Protein AF-A0A941N6H2-F1 (afdb_monomer_lite)

Radius of gyration: 19.44 Å; chains: 1; bounding box: 59×30×53 Å

Foldseek 3Di:
DPPVVVVVVVVVLLVLLVLLVVLVVVLVVCVVVVPPPVSVVSVVVSLVSQLVSLCVLLVVLVVDPDDPQLSVLSCLQSVLSVLLVVLVVVLVVVLVVCCVPVNPCRDVVVDDRPVPSVCSNPPVSVVSNVSSSVSNVVVVVVPDPPPPD

pLDDT: mean 83.13, std 9.95, range [45.84, 91.88]

Sequence (149 aa):
MSTTREHRRNLALGGLVALVPTSFALVKGAQVLGIPGLPRVLTMASGLLVVVVGLTLVLLTLKSSGSKLEKAFLLLAGGSPAAMLICAILHNLVYALCQVWFGADFWPRHGTDEPFFLILAVIVCPILFVVGSIGSLVLWFRNRPLKTS

Secondary structure (DSSP, 8-state):
--HHHHHHHHHHHHHHHHHHHHHHHHHHHHHHTT-SSHHHHHHHHHHHHHHHHHHHHHHHHHH--S-HHHHHHHHHHHHHHHHHHHHHHHHHHHHHHHHHHH-TTHHHHH-SS-HHHHHIIIIIHHHHHHHHHHHHHHHHHHTS-----

Structure (mmCIF, N/CA/C/O backbone):
data_AF-A0A941N6H2-F1
#
_entry.id   AF-A0A941N6H2-F1
#
loop_
_atom_site.group_PDB
_atom_site.id
_atom_site.type_symbol
_atom_site.label_atom_id
_atom_site.label_alt_id
_atom_site.label_comp_id
_atom_site.label_asym_id
_atom_site.label_entity_id
_atom_site.label_seq_id
_atom_site.pdbx_PDB_ins_code
_atom_site.Cartn_x
_atom_site.Cartn_y
_atom_site.Cartn_z
_atom_site.occupancy
_atom_site.B_iso_or_equiv
_atom_site.auth_seq_id
_atom_site.auth_comp_id
_atom_site.auth_asym_id
_atom_site.auth_atom_id
_atom_site.pdbx_PDB_model_num
ATOM 1 N N . MET A 1 1 ? -12.507 11.524 30.372 1.00 45.84 1 MET A N 1
ATOM 2 C CA . MET A 1 1 ? -11.565 12.305 29.532 1.00 45.84 1 MET A CA 1
ATOM 3 C C . MET A 1 1 ? -10.879 11.474 28.425 1.00 45.84 1 MET A C 1
ATOM 5 O O . MET A 1 1 ? -10.253 12.065 27.556 1.00 45.84 1 MET A O 1
ATOM 9 N N . SER A 1 2 ? -11.012 10.133 28.387 1.00 58.38 2 SER A N 1
ATOM 10 C CA . SER A 1 2 ? -10.404 9.262 27.353 1.00 58.38 2 SER A CA 1
ATOM 11 C C . SER A 1 2 ? -11.194 9.164 26.034 1.00 58.38 2 SER A C 1
ATOM 13 O O . SER A 1 2 ? -10.595 9.045 24.966 1.00 58.38 2 SER A O 1
ATOM 15 N N . THR A 1 3 ? -12.523 9.286 26.077 1.00 63.22 3 THR A N 1
ATOM 16 C CA . THR A 1 3 ? -13.428 9.038 24.937 1.00 63.22 3 THR A CA 1
ATOM 17 C C . THR A 1 3 ? -13.280 10.040 23.787 1.00 63.22 3 THR A C 1
ATOM 19 O O . THR A 1 3 ? -13.344 9.664 22.618 1.00 63.22 3 THR A O 1
ATOM 22 N N . THR A 1 4 ? -13.011 11.314 24.080 1.00 72.50 4 THR A N 1
ATOM 23 C CA . THR A 1 4 ? -12.829 12.366 23.063 1.00 72.50 4 THR A CA 1
ATOM 24 C C . THR A 1 4 ? -11.528 12.213 22.270 1.00 72.50 4 THR A C 1
ATOM 26 O O . THR A 1 4 ? -11.490 12.546 21.084 1.00 72.50 4 THR A O 1
ATOM 29 N N . ARG A 1 5 ? -10.461 11.689 22.891 1.00 71.31 5 ARG A N 1
ATOM 30 C CA . ARG A 1 5 ? -9.155 11.484 22.241 1.00 71.31 5 ARG A CA 1
ATOM 31 C C . ARG A 1 5 ? -9.171 10.269 21.315 1.00 71.31 5 ARG A C 1
ATOM 33 O O . ARG A 1 5 ? -8.663 10.352 20.200 1.00 71.31 5 ARG A O 1
ATOM 40 N N . GLU A 1 6 ? -9.800 9.177 21.745 1.00 71.06 6 GLU A N 1
ATOM 41 C CA . GLU A 1 6 ? -10.004 7.996 20.898 1.00 71.06 6 GLU A CA 1
ATOM 42 C C . GLU A 1 6 ? -10.928 8.290 19.718 1.00 71.06 6 GLU A C 1
ATOM 44 O O . GLU A 1 6 ? -10.626 7.900 18.594 1.00 71.06 6 GLU A O 1
ATOM 49 N N . HIS A 1 7 ? -12.008 9.044 19.933 1.00 74.12 7 HIS A N 1
ATOM 50 C CA . HIS A 1 7 ? -12.907 9.418 18.845 1.00 74.12 7 HIS A CA 1
ATOM 51 C C . HIS A 1 7 ? -12.192 10.227 17.750 1.00 74.12 7 HIS A C 1
ATOM 53 O O . HIS A 1 7 ? -12.317 9.898 16.571 1.00 74.12 7 HIS A O 1
ATOM 59 N N . ARG A 1 8 ? -11.376 11.225 18.126 1.00 79.25 8 ARG A N 1
ATOM 60 C CA . ARG A 1 8 ? -10.568 12.004 17.168 1.00 79.25 8 ARG A CA 1
ATOM 61 C C . ARG A 1 8 ? -9.529 11.148 16.445 1.00 79.25 8 ARG A C 1
ATOM 63 O O . ARG A 1 8 ? -9.367 11.300 15.239 1.00 79.25 8 ARG A O 1
ATOM 70 N N . ARG A 1 9 ? -8.855 10.236 17.156 1.00 77.81 9 ARG A N 1
ATOM 71 C CA . ARG A 1 9 ? -7.903 9.286 16.554 1.00 77.81 9 ARG A CA 1
ATOM 72 C C . ARG A 1 9 ? -8.583 8.427 15.492 1.00 77.81 9 ARG A C 1
ATOM 74 O O . ARG A 1 9 ? -8.054 8.273 14.399 1.00 77.81 9 ARG A O 1
ATOM 81 N N . ASN A 1 10 ? -9.757 7.895 15.804 1.00 76.00 10 ASN A N 1
ATOM 82 C CA . ASN A 1 10 ? -10.455 6.970 14.919 1.00 76.00 10 ASN A CA 1
ATOM 83 C C . ASN A 1 10 ? -11.084 7.694 13.718 1.00 76.00 10 ASN A C 1
ATOM 85 O O . ASN A 1 10 ? -11.085 7.160 12.614 1.00 76.00 10 ASN A O 1
ATOM 89 N N . LEU A 1 11 ? -11.533 8.940 13.902 1.00 81.94 11 LEU A N 1
ATOM 90 C CA . LEU A 1 11 ? -11.946 9.803 12.795 1.00 81.94 11 LEU A CA 1
ATOM 91 C C . LEU A 1 1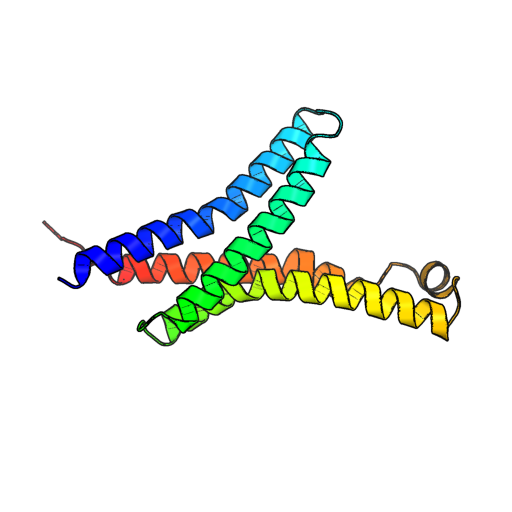1 ? -10.768 10.116 11.856 1.00 81.94 11 LEU A C 1
ATOM 93 O O . LEU A 1 11 ? -10.913 10.023 10.640 1.00 81.94 11 LEU A O 1
ATOM 97 N N . ALA A 1 12 ? -9.590 10.420 12.412 1.00 83.19 12 ALA A N 1
ATOM 98 C CA . ALA A 1 12 ? -8.374 10.631 11.628 1.00 83.19 12 ALA A CA 1
ATOM 99 C C . ALA A 1 12 ? -7.942 9.360 10.876 1.00 83.19 12 ALA A C 1
ATOM 101 O O . ALA A 1 12 ? -7.555 9.444 9.715 1.00 83.19 12 ALA A O 1
ATOM 102 N N . LEU A 1 13 ? -8.062 8.184 11.502 1.00 82.00 13 LEU A N 1
ATOM 103 C CA . LEU A 1 13 ? -7.811 6.886 10.868 1.00 82.00 13 LEU A CA 1
ATOM 104 C C . LEU A 1 13 ? -8.740 6.628 9.681 1.00 82.00 13 LEU A C 1
ATOM 106 O O . LEU A 1 13 ? -8.262 6.278 8.605 1.00 82.00 13 LEU A O 1
ATOM 110 N N . GLY A 1 14 ? -10.047 6.842 9.859 1.00 83.12 14 GLY A N 1
ATOM 111 C CA . GLY A 1 14 ? -11.019 6.712 8.773 1.00 83.12 14 GLY A CA 1
ATOM 112 C C . GLY A 1 14 ? -10.703 7.649 7.606 1.00 83.12 14 GLY A C 1
ATOM 113 O O . GLY A 1 14 ? -10.720 7.220 6.454 1.00 83.12 14 GLY A O 1
ATOM 114 N N . GLY A 1 15 ? -10.329 8.898 7.907 1.00 85.69 15 GLY A N 1
ATOM 115 C CA . GLY A 1 15 ? -9.882 9.866 6.904 1.00 85.69 15 GLY A CA 1
ATOM 116 C C . GLY A 1 15 ? -8.627 9.412 6.154 1.00 85.69 15 GLY A C 1
ATOM 117 O O . GLY A 1 15 ? -8.635 9.374 4.928 1.00 85.69 15 GLY A O 1
ATOM 118 N N . LEU A 1 16 ? -7.574 9.006 6.873 1.00 87.38 16 LEU A N 1
ATOM 119 C CA . LEU A 1 16 ? -6.315 8.530 6.283 1.00 87.38 16 LEU A CA 1
ATOM 120 C C . LEU A 1 16 ? -6.524 7.326 5.360 1.00 87.38 16 LEU A C 1
ATOM 122 O O . LEU A 1 16 ? -5.984 7.290 4.258 1.00 87.38 16 LEU A O 1
ATOM 126 N N . VAL A 1 17 ? -7.338 6.363 5.789 1.00 86.00 17 VAL A N 1
ATOM 127 C CA . VAL A 1 17 ? -7.664 5.174 4.995 1.00 86.00 17 VAL A CA 1
ATOM 128 C C . VAL A 1 17 ? -8.442 5.542 3.729 1.00 86.00 17 VAL A C 1
ATOM 130 O O . VAL A 1 17 ? -8.176 4.973 2.674 1.00 86.00 17 VAL A O 1
ATOM 133 N N . ALA A 1 18 ? -9.358 6.512 3.797 1.00 88.19 18 ALA A N 1
ATOM 134 C CA . ALA A 1 18 ? -10.162 6.942 2.652 1.00 88.19 18 ALA A CA 1
ATOM 135 C C . ALA A 1 18 ? -9.363 7.728 1.593 1.00 88.19 18 ALA A C 1
ATOM 137 O O . ALA A 1 18 ? -9.754 7.750 0.423 1.00 88.19 18 ALA A O 1
ATOM 138 N N . LEU A 1 19 ? -8.226 8.333 1.960 1.00 88.88 19 LEU A N 1
ATOM 139 C CA . LEU A 1 19 ? -7.370 9.068 1.018 1.00 88.88 19 LEU A CA 1
ATOM 140 C C . LEU A 1 19 ? -6.793 8.170 -0.085 1.00 88.88 19 LEU A C 1
ATOM 142 O O . LEU A 1 19 ? -6.627 8.605 -1.222 1.00 88.88 19 LEU A O 1
ATOM 146 N N . VAL A 1 20 ? -6.522 6.902 0.224 1.00 87.38 20 VAL A N 1
ATOM 147 C CA . VAL A 1 20 ? -5.953 5.962 -0.748 1.00 87.38 20 VAL A CA 1
ATOM 148 C C . VAL A 1 20 ? -6.935 5.663 -1.892 1.00 87.38 20 VAL A C 1
ATOM 150 O O . VAL A 1 20 ? -6.622 6.028 -3.026 1.00 87.38 20 VAL A O 1
ATOM 153 N N . PRO A 1 21 ? -8.136 5.094 -1.667 1.00 87.38 21 PRO A N 1
ATOM 154 C CA . PRO A 1 21 ? -9.075 4.806 -2.753 1.00 87.38 21 PRO A CA 1
ATOM 155 C C . PRO A 1 21 ? -9.556 6.067 -3.483 1.00 87.38 21 PRO A C 1
ATOM 157 O O . PRO A 1 21 ? -9.765 6.022 -4.695 1.00 87.38 21 PRO A O 1
ATOM 160 N N . THR A 1 22 ? -9.677 7.207 -2.792 1.00 87.88 22 THR A N 1
ATOM 161 C CA . THR A 1 22 ? -10.026 8.480 -3.447 1.00 87.88 22 THR A CA 1
ATOM 162 C C . THR A 1 22 ? -8.926 8.951 -4.401 1.00 87.88 22 THR A C 1
ATOM 164 O O . THR A 1 22 ? -9.236 9.357 -5.520 1.00 87.88 22 THR A O 1
ATOM 167 N N . SER A 1 23 ? -7.646 8.818 -4.036 1.00 88.69 23 SER A N 1
ATOM 168 C CA . SER A 1 23 ? -6.537 9.131 -4.949 1.00 88.69 23 SER A CA 1
ATOM 169 C C . SER A 1 23 ? -6.531 8.242 -6.204 1.00 88.69 23 SER A C 1
ATOM 171 O O . SER A 1 23 ? -6.357 8.751 -7.311 1.00 88.69 23 SER A O 1
ATOM 173 N N . PHE A 1 24 ? -6.821 6.940 -6.070 1.00 87.00 24 PHE A N 1
ATOM 174 C CA . PHE A 1 24 ? -6.953 6.031 -7.217 1.00 87.00 24 PHE A CA 1
ATOM 175 C C . PHE A 1 24 ? -8.128 6.410 -8.125 1.00 87.00 24 PHE A C 1
ATOM 177 O O . PHE A 1 24 ? -7.985 6.399 -9.350 1.00 87.00 24 PHE A O 1
ATOM 184 N N . ALA A 1 25 ? -9.271 6.787 -7.545 1.00 89.75 25 ALA A N 1
ATOM 185 C CA . ALA A 1 25 ? -10.427 7.255 -8.304 1.00 89.75 25 ALA A CA 1
ATOM 186 C C . ALA A 1 25 ? -10.102 8.522 -9.114 1.00 89.75 25 ALA A C 1
ATOM 188 O O . ALA A 1 25 ? -10.488 8.614 -10.277 1.00 89.75 25 ALA A O 1
ATOM 189 N N . LEU A 1 26 ? -9.331 9.458 -8.547 1.00 89.56 26 LEU A N 1
ATOM 190 C CA . LEU A 1 26 ? -8.877 10.664 -9.251 1.00 89.56 26 LEU A CA 1
ATOM 191 C C . LEU A 1 26 ? -7.955 10.338 -10.432 1.00 89.56 26 LEU A C 1
ATOM 193 O O . LEU A 1 26 ? -8.144 10.881 -11.521 1.00 89.56 26 LEU A O 1
ATOM 197 N N . VAL A 1 27 ? -6.994 9.425 -10.250 1.00 89.94 27 VAL A N 1
ATOM 198 C CA . VAL A 1 27 ? -6.114 8.967 -11.340 1.00 89.94 27 VAL A CA 1
ATOM 199 C C . VAL A 1 27 ? -6.942 8.359 -12.471 1.00 89.94 27 VAL A C 1
ATOM 201 O O . VAL A 1 27 ? -6.769 8.736 -13.631 1.00 89.94 27 VAL A O 1
ATOM 204 N N . LYS A 1 28 ? -7.869 7.449 -12.146 1.00 88.69 28 LYS A N 1
ATOM 205 C CA . LYS A 1 28 ? -8.744 6.814 -13.141 1.00 88.69 28 LYS A CA 1
ATOM 206 C C . LYS A 1 28 ? -9.663 7.818 -13.830 1.00 88.69 28 LYS A C 1
ATOM 208 O O . LYS A 1 28 ? -9.782 7.764 -15.050 1.00 88.69 28 LYS A O 1
ATOM 213 N N . GLY A 1 29 ? -10.233 8.770 -13.095 1.00 88.44 29 GLY A N 1
ATOM 214 C CA . GLY A 1 29 ? -11.035 9.853 -13.666 1.00 88.44 29 GLY A CA 1
ATOM 215 C C . GLY A 1 29 ? -10.251 10.683 -14.683 1.00 88.44 29 GLY A C 1
ATOM 216 O O . GLY A 1 29 ? -10.723 10.896 -15.796 1.00 88.44 29 GLY A O 1
ATOM 217 N N . ALA A 1 30 ? -9.014 11.071 -14.359 1.00 88.38 30 ALA A N 1
ATOM 218 C CA . ALA A 1 30 ? -8.155 11.807 -15.286 1.00 88.38 30 ALA A CA 1
ATOM 219 C C . ALA A 1 30 ? -7.785 10.995 -16.541 1.00 88.38 30 ALA A C 1
ATOM 221 O O . ALA A 1 30 ? -7.691 11.568 -17.626 1.00 88.38 30 ALA A O 1
ATOM 222 N N . GLN A 1 31 ? -7.589 9.674 -16.408 1.00 88.56 31 GLN A N 1
ATOM 223 C CA . GLN A 1 31 ? -7.351 8.776 -17.547 1.00 88.56 31 GLN A CA 1
ATOM 224 C C . GLN A 1 31 ? -8.570 8.707 -18.473 1.00 88.56 31 GLN A C 1
ATOM 226 O O . GLN A 1 31 ? -8.417 8.826 -19.685 1.00 88.56 31 GLN A O 1
ATOM 231 N N . VAL A 1 32 ? -9.769 8.552 -17.905 1.00 91.88 32 VAL A N 1
ATOM 232 C CA . VAL A 1 32 ? -11.031 8.470 -18.662 1.00 91.88 32 VAL A CA 1
ATOM 233 C C . VAL A 1 32 ? -11.330 9.774 -19.401 1.00 91.88 32 VAL A C 1
ATOM 235 O O . VAL A 1 32 ? -11.800 9.741 -20.532 1.00 91.88 32 VAL A O 1
ATOM 238 N N . LEU A 1 33 ? -11.013 10.920 -18.795 1.00 91.69 33 LEU A N 1
ATOM 239 C CA . LEU A 1 33 ? -11.197 12.237 -19.409 1.00 91.69 33 LEU A CA 1
ATOM 240 C C . LEU A 1 33 ? -10.147 12.573 -20.484 1.00 91.69 33 LEU A C 1
ATOM 242 O O . LEU A 1 33 ? -10.242 13.625 -21.110 1.00 91.69 33 LEU A O 1
ATOM 246 N N . GLY A 1 34 ? -9.139 11.719 -20.696 1.00 90.19 34 GLY A N 1
ATOM 247 C CA . GLY A 1 34 ? -8.139 11.903 -21.751 1.00 90.19 34 GLY A CA 1
ATOM 248 C C . GLY A 1 34 ? -7.240 13.129 -21.568 1.00 90.19 34 GLY A C 1
ATOM 249 O O . GLY A 1 34 ? -6.680 13.625 -22.542 1.00 90.19 34 GLY A O 1
ATOM 250 N N . ILE A 1 35 ? -7.092 13.638 -20.339 1.00 87.62 35 ILE A N 1
ATOM 251 C CA . ILE A 1 35 ? -6.308 14.852 -20.078 1.00 87.62 35 ILE A CA 1
ATOM 252 C C . ILE A 1 35 ? -4.813 14.517 -20.238 1.00 87.62 35 ILE A C 1
ATOM 254 O O . ILE A 1 35 ? -4.292 13.692 -19.481 1.00 87.62 35 ILE A O 1
ATOM 258 N N . PRO A 1 36 ? -4.082 15.131 -21.184 1.00 89.88 36 PRO A N 1
ATOM 259 C CA . PRO A 1 36 ? -2.682 14.795 -21.420 1.00 89.88 36 PRO A CA 1
ATOM 260 C C . PRO A 1 36 ? -1.811 15.183 -20.217 1.00 89.88 36 PRO A C 1
ATOM 262 O O . PRO A 1 36 ? -1.957 16.253 -19.631 1.00 89.88 36 PRO A O 1
ATOM 265 N N . GLY A 1 37 ? -0.896 14.296 -19.820 1.00 86.06 37 GLY A N 1
ATOM 266 C CA . GLY A 1 37 ? 0.079 14.535 -18.744 1.00 86.06 37 GLY A CA 1
ATOM 267 C C . GLY A 1 37 ? -0.471 14.464 -17.310 1.00 86.06 37 GLY A C 1
ATOM 268 O O . GLY A 1 37 ? 0.236 13.980 -16.425 1.00 86.06 37 GLY A O 1
ATOM 269 N N . LEU A 1 38 ? -1.730 14.845 -17.072 1.00 87.25 38 LEU A N 1
ATOM 270 C CA . LEU A 1 38 ? -2.344 14.848 -15.738 1.00 87.25 38 LEU A CA 1
ATOM 271 C C . LEU A 1 38 ? -2.364 13.458 -15.061 1.00 87.25 38 LEU A C 1
ATOM 273 O O . LEU A 1 38 ? -1.949 13.374 -13.903 1.00 87.25 38 LEU A O 1
ATOM 277 N N . PRO A 1 39 ? -2.732 12.347 -15.737 1.00 88.81 39 PRO A N 1
ATOM 278 C CA . PRO A 1 39 ? -2.713 11.017 -15.131 1.00 88.81 39 PRO A CA 1
ATOM 279 C C . PRO A 1 39 ? -1.346 10.610 -14.588 1.00 88.81 39 PRO A C 1
ATOM 281 O O . PRO A 1 39 ? -1.267 9.969 -13.543 1.00 88.81 39 PRO A O 1
ATOM 284 N N . ARG A 1 40 ? -0.260 10.992 -15.272 1.00 85.00 40 ARG A N 1
ATOM 285 C CA . ARG A 1 40 ? 1.107 10.677 -14.836 1.00 85.00 40 ARG A CA 1
ATOM 286 C C . ARG A 1 40 ? 1.449 11.396 -13.538 1.00 85.00 40 ARG A C 1
ATOM 288 O O . ARG A 1 40 ? 1.928 10.761 -12.603 1.00 85.00 40 ARG A O 1
ATOM 295 N N . VAL A 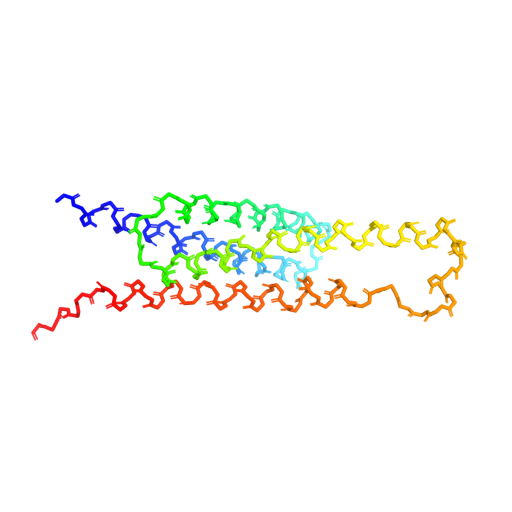1 41 ? 1.166 12.697 -13.474 1.00 89.12 41 VAL A N 1
ATOM 296 C CA . VAL A 1 41 ? 1.411 13.512 -12.276 1.00 89.12 41 VAL A CA 1
ATOM 297 C C . VAL A 1 41 ? 0.578 12.998 -11.103 1.00 89.12 41 VAL A C 1
ATOM 299 O O . VAL A 1 41 ? 1.114 12.792 -10.017 1.00 89.12 41 VAL A O 1
ATOM 302 N N . LEU A 1 42 ? -0.708 12.707 -11.330 1.00 88.81 42 LEU A N 1
ATOM 303 C CA . LEU A 1 42 ? -1.586 12.149 -10.301 1.00 88.81 42 LEU A CA 1
ATOM 304 C C . LEU A 1 42 ? -1.126 10.765 -9.834 1.00 88.81 42 LEU A C 1
ATOM 306 O O . LEU A 1 42 ? -1.187 10.484 -8.642 1.00 88.81 42 LEU A O 1
ATOM 310 N N . THR A 1 43 ? -0.616 9.922 -10.735 1.00 86.38 43 THR A N 1
ATOM 311 C CA . THR A 1 43 ? -0.074 8.605 -10.367 1.00 86.38 43 THR A CA 1
ATOM 312 C C . THR A 1 43 ? 1.137 8.760 -9.445 1.00 86.38 43 THR A C 1
ATOM 314 O O . THR A 1 43 ? 1.173 8.148 -8.380 1.00 86.38 43 THR A O 1
ATOM 317 N N . MET A 1 44 ? 2.090 9.635 -9.784 1.00 86.31 44 MET A N 1
ATOM 318 C CA . MET A 1 44 ? 3.255 9.908 -8.931 1.00 86.31 44 MET A CA 1
ATOM 319 C C . MET A 1 44 ? 2.849 10.480 -7.566 1.00 86.31 44 MET A C 1
ATOM 321 O O . MET A 1 44 ? 3.316 10.005 -6.530 1.00 86.31 44 MET A O 1
ATOM 325 N N . ALA A 1 45 ? 1.931 11.450 -7.556 1.00 89.12 45 ALA A N 1
ATOM 326 C CA . ALA A 1 45 ? 1.411 12.040 -6.327 1.00 89.12 45 ALA A CA 1
ATOM 327 C C . ALA A 1 45 ? 0.676 11.007 -5.455 1.00 89.12 45 ALA A C 1
ATOM 329 O O . ALA A 1 45 ? 0.875 10.973 -4.241 1.00 89.12 45 ALA A O 1
ATOM 330 N N . SER A 1 46 ? -0.126 10.127 -6.065 1.00 87.19 46 SER A N 1
ATOM 331 C CA . SER A 1 46 ? -0.827 9.050 -5.358 1.00 87.19 46 SER A CA 1
ATOM 332 C C . SER A 1 46 ? 0.142 8.037 -4.747 1.00 87.19 46 SER A C 1
ATOM 334 O O . SER A 1 46 ? -0.049 7.632 -3.604 1.00 87.19 46 SER A O 1
ATOM 336 N N . GLY A 1 47 ? 1.233 7.696 -5.445 1.00 86.00 47 GLY A N 1
ATOM 337 C CA . GLY A 1 47 ? 2.276 6.820 -4.913 1.00 86.00 47 GLY A CA 1
ATOM 338 C C . GLY A 1 47 ? 2.933 7.406 -3.663 1.00 86.00 47 GLY A C 1
ATOM 339 O O . GLY A 1 47 ? 3.040 6.726 -2.643 1.00 86.00 47 GLY A O 1
ATOM 340 N N . LEU A 1 48 ? 3.291 8.693 -3.702 1.00 88.88 48 LEU A N 1
ATOM 341 C CA . LEU A 1 48 ? 3.841 9.388 -2.537 1.00 88.88 48 LEU A CA 1
ATOM 342 C C . LEU A 1 48 ? 2.840 9.431 -1.374 1.00 88.88 48 LEU A C 1
ATOM 344 O O . LEU A 1 48 ? 3.205 9.145 -0.233 1.00 88.88 48 LEU A O 1
ATOM 348 N N . LEU A 1 49 ? 1.572 9.739 -1.658 1.00 91.44 49 LEU A N 1
ATOM 349 C CA . LEU A 1 49 ? 0.504 9.749 -0.658 1.00 91.44 49 LEU A CA 1
ATOM 350 C C . LEU A 1 49 ? 0.352 8.381 0.017 1.00 91.44 49 LEU A C 1
ATOM 352 O O . LEU A 1 49 ? 0.265 8.319 1.240 1.00 91.44 49 LEU A O 1
ATOM 356 N N . VAL A 1 50 ? 0.361 7.291 -0.752 1.00 88.62 50 VAL A N 1
ATOM 357 C CA . VAL A 1 50 ? 0.240 5.920 -0.232 1.00 88.62 50 VAL A CA 1
ATOM 358 C C . VAL A 1 50 ? 1.392 5.581 0.717 1.00 88.62 50 VAL A C 1
ATOM 360 O O . VAL A 1 50 ? 1.152 5.028 1.790 1.00 88.62 50 VAL A O 1
ATOM 363 N N . VAL A 1 51 ? 2.625 5.978 0.387 1.00 88.12 51 VAL A N 1
ATOM 364 C CA . VAL A 1 51 ? 3.791 5.793 1.269 1.00 88.12 51 VAL A CA 1
ATOM 365 C C . VAL A 1 51 ? 3.642 6.596 2.564 1.00 88.12 51 VAL A C 1
ATOM 367 O O . VAL A 1 51 ? 3.846 6.054 3.651 1.00 88.12 51 VAL A O 1
ATOM 370 N N . VAL A 1 52 ? 3.241 7.868 2.472 1.00 91.19 52 VAL A N 1
ATOM 371 C CA . VAL A 1 52 ? 3.052 8.741 3.644 1.00 91.19 52 VAL A CA 1
ATOM 372 C C . VAL A 1 52 ? 1.940 8.218 4.555 1.00 91.19 52 VAL A C 1
ATOM 374 O O . VAL A 1 52 ? 2.117 8.153 5.775 1.00 91.19 52 VAL A O 1
ATOM 377 N N . VAL A 1 53 ? 0.805 7.807 3.984 1.00 90.88 53 VAL A N 1
ATOM 378 C CA . VAL A 1 53 ? -0.314 7.211 4.727 1.00 90.88 53 VAL A CA 1
ATOM 379 C C . VAL A 1 53 ? 0.120 5.901 5.382 1.00 90.88 53 VAL A C 1
ATOM 381 O O . VAL A 1 53 ? -0.125 5.714 6.574 1.00 90.88 53 VAL A O 1
ATOM 384 N N . GLY A 1 54 ? 0.817 5.028 4.649 1.00 89.06 54 GLY A N 1
ATOM 385 C CA . GLY A 1 54 ? 1.334 3.767 5.176 1.00 89.06 54 GLY A CA 1
ATOM 386 C C . GLY A 1 54 ? 2.256 3.968 6.376 1.00 89.06 54 GLY A C 1
ATOM 387 O O . GLY A 1 54 ? 2.018 3.409 7.448 1.00 89.06 54 GLY A O 1
ATOM 388 N N . LEU A 1 55 ? 3.247 4.854 6.245 1.00 90.12 55 LEU A N 1
ATOM 389 C CA . LEU A 1 55 ? 4.162 5.187 7.335 1.00 90.12 55 LEU A CA 1
ATOM 390 C C . LEU A 1 55 ? 3.419 5.773 8.543 1.00 90.12 55 LEU A C 1
ATOM 392 O O . LEU A 1 55 ? 3.673 5.383 9.683 1.00 90.12 55 LEU A O 1
ATOM 396 N N . THR A 1 56 ? 2.458 6.665 8.301 1.00 90.19 56 THR A N 1
ATOM 397 C CA . THR A 1 56 ? 1.628 7.257 9.358 1.00 90.19 56 THR A CA 1
ATOM 398 C C . THR A 1 56 ? 0.851 6.184 10.124 1.00 90.19 56 THR A C 1
ATOM 400 O O . THR A 1 56 ? 0.804 6.227 11.355 1.00 90.19 56 THR A O 1
ATOM 403 N N . LEU A 1 57 ? 0.286 5.191 9.431 1.00 89.06 57 LEU A N 1
ATOM 404 C CA . LEU A 1 57 ? -0.428 4.070 10.050 1.00 89.06 57 LEU A CA 1
ATOM 405 C C . LEU A 1 57 ? 0.506 3.188 10.891 1.00 89.06 57 LEU A C 1
ATOM 407 O O . LEU A 1 57 ? 0.151 2.826 12.016 1.00 89.06 57 LEU A O 1
ATOM 411 N N . VAL A 1 58 ? 1.722 2.902 10.413 1.00 89.94 58 VAL A N 1
ATOM 412 C CA . VAL A 1 58 ? 2.732 2.161 11.193 1.00 89.94 58 VAL A CA 1
ATOM 413 C C . VAL A 1 58 ? 3.103 2.926 12.464 1.00 89.94 58 VAL A C 1
ATOM 415 O O . VAL A 1 58 ? 3.022 2.373 13.562 1.00 89.94 58 VAL A O 1
ATOM 418 N N . LEU A 1 59 ? 3.431 4.216 12.351 1.00 89.56 59 LEU A N 1
ATOM 419 C CA . LEU A 1 59 ? 3.782 5.057 13.501 1.00 89.56 59 LEU A CA 1
ATOM 420 C C . LEU A 1 59 ? 2.630 5.164 14.507 1.00 89.56 59 LEU A C 1
ATOM 422 O O . LEU A 1 59 ? 2.845 5.093 15.721 1.00 89.56 59 LEU A O 1
ATOM 426 N N . LEU A 1 60 ? 1.393 5.287 14.019 1.00 86.25 60 LEU A N 1
ATOM 427 C CA . LEU A 1 60 ? 0.220 5.298 14.883 1.00 86.25 60 LEU A CA 1
ATOM 428 C C . LEU A 1 60 ? 0.036 3.957 15.597 1.00 86.25 60 LEU A C 1
ATOM 430 O O . LEU A 1 60 ? -0.356 3.942 16.763 1.00 86.25 60 LEU A O 1
ATOM 434 N N . THR A 1 61 ? 0.360 2.844 14.940 1.00 87.69 61 THR A N 1
ATOM 435 C CA . THR A 1 61 ? 0.296 1.515 15.553 1.00 87.69 61 THR A CA 1
ATOM 436 C C . THR A 1 61 ? 1.278 1.374 16.707 1.00 87.69 61 THR A C 1
ATOM 438 O O . THR A 1 61 ? 0.898 0.897 17.778 1.00 87.69 61 THR A O 1
ATOM 441 N N . LEU A 1 62 ? 2.516 1.843 16.519 1.00 86.75 62 LEU A N 1
ATOM 442 C CA . LEU A 1 62 ? 3.546 1.845 17.561 1.00 86.75 62 LEU A CA 1
ATOM 443 C C . LEU A 1 62 ? 3.125 2.689 18.770 1.00 86.75 62 LEU A C 1
ATOM 445 O O . LEU A 1 62 ? 3.395 2.324 19.912 1.00 86.75 62 LEU A O 1
ATOM 449 N N . LYS A 1 63 ? 2.409 3.790 18.523 1.00 85.12 63 LYS A N 1
ATOM 450 C CA . LYS A 1 63 ? 1.894 4.687 19.565 1.00 85.12 63 LYS A CA 1
ATOM 451 C C . LYS A 1 63 ? 0.553 4.242 20.163 1.00 85.12 63 LYS A C 1
ATOM 453 O O . LYS A 1 63 ? 0.130 4.784 21.184 1.00 85.12 63 LYS A O 1
ATOM 458 N N . SER A 1 64 ? -0.146 3.294 19.541 1.00 77.75 64 SER A N 1
ATOM 459 C CA . SER A 1 64 ? -1.454 2.836 20.006 1.00 77.75 64 SER A CA 1
ATOM 460 C C . SER A 1 64 ? -1.311 1.948 21.246 1.00 77.75 64 SER A C 1
ATOM 462 O O . SER A 1 64 ? -0.497 1.026 21.287 1.00 77.75 64 SER A O 1
ATOM 464 N N . SER A 1 65 ? -2.144 2.184 22.260 1.00 72.88 65 SER A N 1
ATOM 465 C CA . SER A 1 65 ? -2.329 1.297 23.419 1.00 72.88 65 SER A CA 1
ATOM 466 C C . SER A 1 65 ? -3.471 0.290 23.213 1.00 72.88 65 SER A C 1
ATOM 468 O O . SER A 1 65 ? -3.920 -0.328 24.174 1.00 72.88 65 SER A O 1
ATOM 470 N N . GLY A 1 66 ? -3.974 0.163 21.979 1.00 74.56 66 GLY A N 1
ATOM 471 C CA . GLY A 1 66 ? -5.087 -0.717 21.630 1.00 74.56 66 GLY A CA 1
ATOM 472 C C . GLY A 1 66 ? -4.767 -2.209 21.748 1.00 74.56 66 GLY A C 1
ATOM 473 O O . GLY A 1 66 ? -3.640 -2.621 22.042 1.00 74.56 66 GLY A O 1
ATOM 474 N N . SER A 1 67 ? -5.785 -3.030 21.489 1.00 83.50 67 SER A N 1
ATOM 475 C CA . SER A 1 67 ? -5.672 -4.493 21.539 1.00 83.50 67 SER A CA 1
ATOM 476 C C . SER A 1 67 ? -4.636 -5.029 20.539 1.00 83.50 67 SER A C 1
ATOM 478 O O . SER A 1 67 ? -4.375 -4.411 19.505 1.00 83.50 67 SER A O 1
ATOM 480 N N . LYS A 1 68 ? -4.074 -6.221 20.801 1.00 86.94 68 LYS A N 1
ATOM 481 C CA . LYS A 1 68 ? -3.134 -6.888 19.872 1.00 86.94 68 LYS A CA 1
ATOM 482 C C . LYS A 1 68 ? -3.700 -6.996 18.448 1.00 86.94 68 LYS A C 1
ATOM 484 O O . LYS A 1 68 ? -2.966 -6.849 17.480 1.00 86.94 68 LYS A O 1
ATOM 489 N N . LEU A 1 69 ? -5.009 -7.209 18.341 1.00 86.94 69 LEU A N 1
ATOM 490 C CA . LEU A 1 69 ? -5.718 -7.417 17.084 1.00 86.94 69 LEU A CA 1
ATOM 491 C C . LEU A 1 69 ? -5.940 -6.090 16.321 1.00 86.94 69 LEU A C 1
ATOM 493 O O . LEU A 1 69 ? -5.741 -6.042 15.112 1.00 86.94 69 LEU A O 1
ATOM 497 N N . GLU A 1 70 ? -6.224 -4.984 17.021 1.00 84.12 70 GLU A N 1
ATOM 498 C CA . GLU A 1 70 ? -6.253 -3.634 16.423 1.00 84.12 70 GLU A CA 1
ATOM 499 C C . GLU A 1 70 ? -4.880 -3.242 15.860 1.00 84.12 70 GLU A C 1
ATOM 501 O O . GLU A 1 70 ? -4.781 -2.749 14.737 1.00 84.12 70 GLU A O 1
ATOM 506 N N . LYS A 1 71 ? -3.807 -3.528 16.610 1.00 87.56 71 LYS A N 1
ATOM 507 C CA . LYS A 1 71 ? -2.433 -3.300 16.147 1.00 87.56 71 LYS A CA 1
ATOM 508 C C . LYS A 1 71 ? -2.092 -4.149 14.926 1.00 87.56 71 LYS A C 1
ATOM 510 O O . LYS A 1 71 ? -1.461 -3.642 14.009 1.00 87.56 71 LYS A O 1
ATOM 515 N N . ALA A 1 72 ? -2.524 -5.408 14.888 1.00 88.62 72 ALA A N 1
ATOM 516 C CA . ALA A 1 72 ? -2.285 -6.277 13.740 1.00 88.62 72 ALA A CA 1
ATOM 517 C C . ALA A 1 72 ? -2.908 -5.705 12.458 1.00 88.62 72 ALA A C 1
ATOM 519 O O . ALA A 1 72 ? -2.223 -5.620 11.446 1.00 88.62 72 ALA A O 1
ATOM 520 N N . PHE A 1 73 ? -4.160 -5.238 12.503 1.00 90.06 73 PHE A N 1
ATOM 521 C CA . PHE A 1 73 ? -4.806 -4.645 11.328 1.00 90.06 73 PHE A CA 1
ATOM 522 C C . PHE A 1 73 ? -4.199 -3.308 10.905 1.00 90.06 73 PHE A C 1
ATOM 524 O O . PHE A 1 73 ? -4.043 -3.070 9.709 1.00 90.06 73 PHE A O 1
ATOM 531 N N . LEU A 1 74 ? -3.817 -2.453 11.858 1.00 87.75 74 LEU A N 1
ATOM 532 C CA . LEU A 1 74 ? -3.138 -1.197 11.536 1.00 87.75 74 LEU A CA 1
ATOM 533 C C . LEU A 1 74 ? -1.733 -1.432 10.959 1.00 87.75 74 LEU A C 1
ATOM 535 O O . LEU A 1 74 ? -1.340 -0.732 10.027 1.00 87.75 74 LEU A O 1
ATOM 539 N N . LEU A 1 75 ? -1.006 -2.447 11.442 1.00 91.56 75 LEU A N 1
ATOM 540 C CA . LEU A 1 75 ? 0.255 -2.891 10.840 1.00 91.56 75 LEU A CA 1
ATOM 541 C C . LEU A 1 75 ? 0.044 -3.512 9.464 1.00 91.56 75 LEU A C 1
ATOM 543 O O . LEU A 1 75 ? 0.868 -3.292 8.589 1.00 91.56 75 LEU A O 1
ATOM 547 N N . LEU A 1 76 ? -1.043 -4.252 9.245 1.00 91.31 76 LEU A N 1
ATOM 548 C CA . LEU A 1 76 ? -1.360 -4.807 7.929 1.00 91.31 76 LEU A CA 1
ATOM 549 C C . LEU A 1 76 ? -1.648 -3.680 6.922 1.00 91.31 76 LEU A C 1
ATOM 551 O O . LEU A 1 76 ? -1.093 -3.672 5.827 1.00 91.31 76 LEU A O 1
ATOM 555 N N . ALA A 1 77 ? -2.450 -2.692 7.332 1.00 91.12 77 ALA A N 1
ATOM 556 C CA . ALA A 1 77 ? -2.801 -1.528 6.521 1.00 91.12 77 ALA A CA 1
ATOM 557 C C . ALA A 1 77 ? -1.605 -0.595 6.273 1.00 91.12 77 ALA A C 1
ATOM 559 O O . ALA A 1 77 ? -1.445 -0.070 5.180 1.00 91.12 77 ALA A O 1
ATOM 560 N N . GLY A 1 78 ? -0.761 -0.361 7.281 1.00 88.69 78 GLY A N 1
ATOM 561 C CA . GLY A 1 78 ? 0.414 0.505 7.157 1.00 88.69 78 GLY A CA 1
ATOM 562 C C . GLY A 1 78 ? 1.639 -0.185 6.553 1.00 88.69 78 GLY A C 1
ATOM 563 O O . GLY A 1 78 ? 2.465 0.455 5.905 1.00 88.69 78 GLY A O 1
ATOM 564 N N . GLY A 1 79 ? 1.755 -1.496 6.750 1.00 89.44 79 GLY A N 1
ATOM 565 C CA . GLY A 1 79 ? 2.861 -2.318 6.276 1.00 89.44 79 GLY A CA 1
ATOM 566 C C . GLY A 1 79 ? 2.739 -2.694 4.807 1.00 89.44 79 GLY A C 1
ATOM 567 O O . GLY A 1 79 ? 3.764 -2.847 4.149 1.00 89.44 79 GLY A O 1
ATOM 568 N N . SER A 1 80 ? 1.528 -2.788 4.249 1.00 91.69 80 SER A N 1
ATOM 569 C CA . SER A 1 80 ? 1.385 -3.129 2.832 1.00 91.69 80 SER A CA 1
ATOM 570 C C . SER A 1 80 ? 1.904 -2.044 1.869 1.00 91.69 80 SER A C 1
ATOM 572 O O . SER A 1 80 ? 2.614 -2.415 0.936 1.00 91.69 80 SER A O 1
ATOM 574 N N . PRO A 1 81 ? 1.719 -0.723 2.096 1.00 87.38 81 PRO A N 1
ATOM 575 C CA . PRO A 1 81 ? 2.407 0.313 1.320 1.00 87.38 81 PRO A CA 1
ATOM 576 C C . PRO A 1 81 ? 3.933 0.250 1.445 1.00 87.38 81 PRO A C 1
ATOM 578 O O . PRO A 1 81 ? 4.648 0.471 0.470 1.00 87.38 81 PRO A O 1
ATOM 581 N N . ALA A 1 82 ? 4.449 -0.074 2.636 1.00 87.31 82 ALA A N 1
ATOM 582 C CA . ALA A 1 82 ? 5.886 -0.246 2.843 1.00 87.31 82 ALA A CA 1
ATOM 583 C C . ALA A 1 82 ? 6.414 -1.458 2.058 1.00 87.31 82 ALA A C 1
ATOM 585 O O . ALA A 1 82 ? 7.450 -1.366 1.404 1.00 87.31 82 ALA A O 1
ATOM 586 N N . ALA A 1 83 ? 5.667 -2.564 2.053 1.00 86.75 83 ALA A N 1
ATOM 587 C CA . ALA A 1 83 ? 5.979 -3.741 1.254 1.00 86.75 83 ALA A CA 1
ATOM 588 C C . ALA A 1 83 ? 5.959 -3.438 -0.253 1.00 86.75 83 ALA A C 1
ATOM 590 O O . ALA A 1 83 ? 6.833 -3.926 -0.961 1.00 86.75 83 ALA A O 1
ATOM 591 N N . MET A 1 84 ? 5.050 -2.583 -0.745 1.00 86.19 84 MET A N 1
ATOM 592 C CA . MET A 1 84 ? 5.068 -2.130 -2.146 1.00 86.19 84 MET A CA 1
ATOM 593 C C . MET A 1 84 ? 6.359 -1.384 -2.496 1.00 86.19 84 MET A C 1
ATOM 595 O O . MET A 1 84 ? 6.960 -1.666 -3.530 1.00 86.19 84 MET A O 1
ATOM 599 N N . LEU A 1 85 ? 6.803 -0.462 -1.634 1.00 85.25 85 LEU A N 1
ATOM 600 C CA . LEU A 1 85 ? 8.060 0.268 -1.830 1.00 85.25 85 LEU A CA 1
ATOM 601 C C . LEU A 1 85 ? 9.253 -0.697 -1.865 1.00 85.25 85 LEU A C 1
ATOM 603 O O . LEU A 1 85 ? 10.094 -0.622 -2.757 1.00 85.25 85 LEU A O 1
ATOM 607 N N . ILE A 1 86 ? 9.293 -1.629 -0.913 1.00 87.00 86 ILE A N 1
ATOM 608 C CA . ILE A 1 86 ? 10.327 -2.661 -0.827 1.00 87.00 86 ILE A CA 1
ATOM 609 C C . ILE A 1 86 ? 10.320 -3.521 -2.098 1.00 87.00 86 ILE A C 1
ATOM 611 O O . ILE A 1 86 ? 11.374 -3.710 -2.693 1.00 87.00 86 ILE A O 1
ATOM 615 N N . CYS A 1 87 ? 9.154 -3.966 -2.578 1.00 87.44 87 CYS A N 1
ATOM 616 C CA . CYS A 1 87 ? 9.037 -4.731 -3.824 1.00 87.44 87 CYS A CA 1
ATOM 617 C C . CYS A 1 87 ? 9.533 -3.948 -5.038 1.00 87.44 87 CYS A C 1
ATOM 619 O O . CYS A 1 87 ? 10.207 -4.525 -5.882 1.00 87.44 87 CYS A O 1
ATOM 621 N N . ALA A 1 88 ? 9.247 -2.647 -5.122 1.00 84.00 88 ALA A N 1
ATOM 622 C CA . ALA A 1 88 ? 9.748 -1.809 -6.206 1.00 84.00 88 ALA A CA 1
ATOM 623 C C . ALA A 1 88 ? 11.283 -1.706 -6.177 1.00 84.00 88 ALA A C 1
ATOM 625 O O . ALA A 1 88 ? 11.925 -1.815 -7.219 1.00 84.00 88 ALA A O 1
ATOM 626 N N . ILE A 1 89 ? 11.885 -1.535 -4.995 1.00 88.00 89 ILE A N 1
ATOM 627 C CA . ILE A 1 89 ? 13.347 -1.501 -4.843 1.00 88.00 89 ILE A CA 1
ATOM 628 C C . ILE A 1 89 ? 13.954 -2.858 -5.207 1.00 88.00 89 ILE A C 1
ATOM 630 O O . ILE A 1 89 ? 14.891 -2.910 -6.001 1.00 88.00 89 ILE A O 1
ATOM 634 N N . LEU A 1 90 ? 13.411 -3.949 -4.657 1.00 88.12 90 LEU A N 1
ATOM 635 C CA . LEU A 1 90 ? 13.887 -5.304 -4.929 1.00 88.12 90 LEU A CA 1
ATOM 636 C C . LEU A 1 90 ? 13.766 -5.659 -6.406 1.00 88.12 90 LEU A C 1
ATOM 638 O O . LEU A 1 90 ? 14.725 -6.177 -6.955 1.00 88.12 90 LEU A O 1
ATOM 642 N N . HIS A 1 91 ? 12.658 -5.321 -7.062 1.00 84.88 91 HIS A N 1
ATOM 643 C CA . HIS A 1 91 ? 12.496 -5.560 -8.491 1.00 84.88 91 HIS A CA 1
ATOM 644 C C . HIS A 1 91 ? 13.599 -4.882 -9.309 1.00 84.88 91 HIS A C 1
ATOM 646 O O . HIS A 1 91 ? 14.270 -5.529 -10.101 1.00 84.88 91 HIS A O 1
ATOM 652 N N . ASN A 1 92 ? 13.857 -3.594 -9.064 1.00 87.06 92 ASN A N 1
ATOM 653 C CA . ASN A 1 92 ? 14.922 -2.882 -9.775 1.00 87.06 92 ASN A CA 1
ATOM 654 C C . ASN A 1 92 ? 16.312 -3.458 -9.464 1.00 87.06 92 ASN A C 1
ATOM 656 O O . ASN A 1 92 ? 17.171 -3.513 -10.344 1.00 87.06 92 ASN A O 1
ATOM 660 N N . LEU A 1 93 ? 16.539 -3.889 -8.221 1.00 89.31 93 LEU A N 1
ATOM 661 C CA . LEU A 1 93 ? 17.805 -4.474 -7.799 1.00 89.31 93 LEU A CA 1
ATOM 662 C C . LEU A 1 93 ? 18.054 -5.835 -8.458 1.00 89.31 93 LEU A C 1
ATOM 664 O O . LEU A 1 93 ? 19.141 -6.047 -8.987 1.00 89.31 93 LEU A O 1
ATOM 668 N N . VAL A 1 94 ? 17.076 -6.746 -8.437 1.00 87.12 94 VAL A N 1
ATOM 669 C CA . VAL A 1 94 ? 17.222 -8.074 -9.050 1.00 87.12 94 VAL A CA 1
ATOM 670 C C . VAL A 1 94 ? 17.303 -7.940 -10.571 1.00 87.12 94 VAL A C 1
ATOM 672 O O . VAL A 1 94 ? 18.218 -8.502 -11.170 1.00 87.12 94 VAL A O 1
ATOM 675 N N . TYR A 1 95 ? 16.487 -7.070 -11.175 1.00 84.81 95 TYR A N 1
ATOM 676 C CA . TYR A 1 95 ? 16.578 -6.733 -12.595 1.00 84.81 95 TYR A CA 1
ATOM 677 C C . TYR A 1 95 ? 17.989 -6.276 -13.001 1.00 84.81 95 TYR A C 1
ATOM 679 O O . TYR A 1 95 ? 18.556 -6.794 -13.970 1.00 84.81 95 TYR A O 1
ATOM 687 N N . ALA A 1 96 ? 18.584 -5.346 -12.243 1.00 87.69 96 ALA A N 1
ATOM 688 C CA . ALA A 1 96 ? 19.933 -4.842 -12.495 1.00 87.69 96 ALA A CA 1
ATOM 689 C C . ALA A 1 96 ? 21.017 -5.904 -12.248 1.00 87.69 96 ALA A C 1
ATOM 691 O O . ALA A 1 96 ? 21.927 -6.051 -13.064 1.00 87.69 96 ALA A O 1
ATOM 692 N N . LEU A 1 97 ? 20.921 -6.671 -11.157 1.00 89.44 97 LEU A N 1
ATOM 693 C CA . LEU A 1 97 ? 21.864 -7.750 -10.846 1.00 89.44 97 LEU A CA 1
ATOM 694 C C . LEU A 1 97 ? 21.870 -8.814 -11.944 1.00 89.44 97 LEU A C 1
ATOM 696 O O . LEU A 1 97 ? 22.938 -9.201 -12.412 1.00 89.44 97 LEU A O 1
ATOM 700 N N . CYS A 1 98 ? 20.697 -9.239 -12.409 1.00 86.00 98 CYS A N 1
ATOM 701 C CA . CYS A 1 98 ? 20.588 -10.211 -13.486 1.00 86.00 98 CYS A CA 1
ATOM 702 C C . CYS A 1 98 ? 21.208 -9.703 -14.791 1.00 86.00 98 CYS A C 1
ATOM 704 O O . CYS A 1 98 ? 21.907 -10.460 -15.456 1.00 86.00 98 CYS A O 1
ATOM 706 N N . GLN A 1 99 ? 21.042 -8.422 -15.130 1.00 86.50 99 GLN A N 1
ATOM 707 C CA . GLN A 1 99 ? 21.720 -7.852 -16.298 1.00 86.50 99 GLN A CA 1
ATOM 708 C C . GL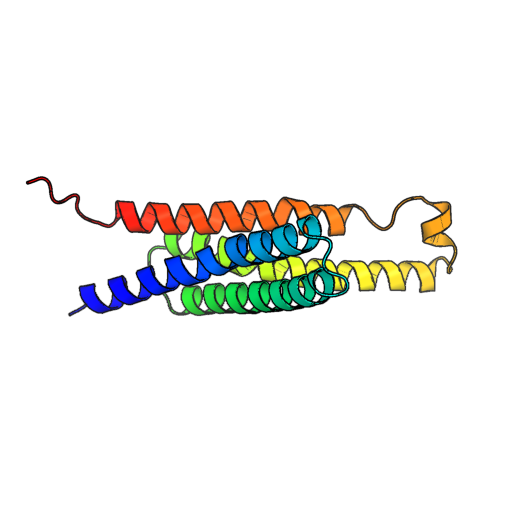N A 1 99 ? 23.244 -7.806 -16.146 1.00 86.50 99 GLN A C 1
ATOM 710 O O . GLN A 1 99 ? 23.961 -8.089 -17.104 1.00 86.50 99 GLN A O 1
ATOM 715 N N . VAL A 1 100 ? 23.752 -7.470 -14.957 1.00 90.50 100 VAL A N 1
ATOM 716 C CA . VAL A 1 100 ? 25.201 -7.434 -14.696 1.00 90.50 100 VAL A CA 1
ATOM 717 C C . VAL A 1 100 ? 25.814 -8.835 -14.775 1.00 90.50 100 VAL A C 1
ATOM 719 O O . VAL A 1 100 ? 26.925 -8.985 -15.274 1.00 90.50 100 VAL A O 1
ATOM 722 N N . TRP A 1 101 ? 25.104 -9.860 -14.299 1.00 90.81 101 TRP A N 1
ATOM 723 C CA . TRP A 1 101 ? 25.641 -11.218 -14.178 1.00 90.81 101 TRP A CA 1
ATOM 724 C C . TRP A 1 101 ? 25.404 -12.078 -15.424 1.00 90.81 101 TRP A C 1
ATOM 726 O O . TRP A 1 101 ? 26.273 -12.860 -15.800 1.00 90.81 101 TRP A O 1
ATOM 736 N N . PHE A 1 102 ? 24.246 -11.938 -16.071 1.00 86.81 102 PHE A N 1
ATOM 737 C CA . PHE A 1 102 ? 23.828 -12.773 -17.203 1.00 86.81 102 PHE A CA 1
ATOM 738 C C . PHE A 1 102 ? 23.780 -12.014 -18.542 1.00 86.81 102 PHE A C 1
ATOM 740 O O . PHE A 1 102 ? 23.502 -12.613 -19.583 1.00 86.81 102 PHE A O 1
ATOM 747 N N . GLY A 1 103 ? 24.093 -10.714 -18.533 1.00 85.94 103 GLY A N 1
ATOM 748 C CA . GLY A 1 103 ? 24.126 -9.845 -19.708 1.00 85.94 103 GLY A CA 1
ATOM 749 C C . GLY A 1 103 ? 22.806 -9.113 -19.976 1.00 85.9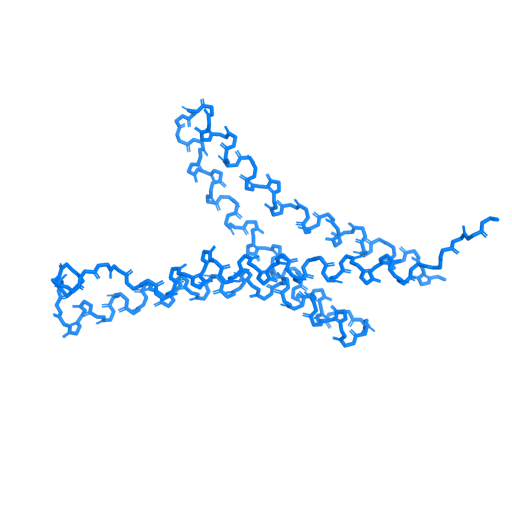4 103 GLY A C 1
ATOM 750 O O . GLY A 1 103 ? 21.739 -9.502 -19.503 1.00 85.94 103 GLY A O 1
ATOM 751 N N . ALA A 1 104 ? 22.878 -8.045 -20.779 1.00 82.19 104 ALA A N 1
ATOM 752 C CA . ALA A 1 104 ? 21.736 -7.175 -21.097 1.00 82.19 104 ALA A CA 1
ATOM 753 C C . ALA A 1 104 ? 20.564 -7.908 -21.785 1.00 82.19 104 ALA A C 1
ATOM 755 O O . ALA A 1 104 ? 19.414 -7.499 -21.655 1.00 82.19 104 ALA A O 1
ATOM 756 N N . ASP A 1 105 ? 20.840 -9.026 -22.462 1.00 83.88 105 ASP A N 1
ATOM 757 C CA . ASP A 1 105 ? 19.826 -9.816 -23.168 1.00 83.88 105 ASP A CA 1
ATOM 758 C C . ASP A 1 105 ? 19.126 -10.865 -22.287 1.00 83.88 105 ASP A C 1
ATOM 760 O O . ASP A 1 105 ? 18.296 -11.626 -22.789 1.00 83.88 105 ASP A O 1
ATOM 764 N N . PHE A 1 106 ? 19.442 -10.946 -20.992 1.00 83.31 106 PHE A N 1
ATOM 765 C CA . PHE A 1 106 ? 18.890 -11.968 -20.097 1.00 83.31 106 PHE A CA 1
ATOM 766 C C . PHE A 1 106 ? 17.352 -11.952 -20.051 1.00 83.31 106 PHE A C 1
ATOM 768 O O . PHE A 1 106 ? 16.709 -12.972 -20.308 1.00 83.31 106 PHE A O 1
ATOM 775 N N . TRP A 1 107 ? 16.754 -10.785 -19.800 1.00 79.88 107 TRP A N 1
ATOM 776 C CA . TRP A 1 107 ? 15.298 -10.625 -19.716 1.00 79.88 107 TRP A CA 1
ATOM 777 C C . TRP A 1 107 ? 14.586 -10.780 -21.074 1.00 79.88 107 TRP A C 1
ATOM 779 O O . TRP A 1 107 ? 13.627 -11.556 -21.146 1.00 79.88 107 TRP A O 1
ATOM 789 N N . PRO A 1 108 ? 15.071 -10.167 -22.180 1.00 80.50 108 PRO A N 1
ATOM 790 C CA . PRO A 1 108 ? 14.518 -10.398 -23.518 1.00 80.50 108 PRO A CA 1
ATOM 791 C C . PRO A 1 108 ? 14.492 -11.870 -23.954 1.00 80.50 108 PRO A C 1
ATOM 793 O O . PRO A 1 108 ? 13.587 -12.272 -24.682 1.00 80.50 108 PRO A O 1
ATOM 796 N N . ARG A 1 109 ? 15.468 -12.683 -23.521 1.00 78.81 109 ARG A N 1
ATOM 797 C CA . ARG A 1 109 ? 15.576 -14.106 -23.894 1.00 78.81 109 ARG A CA 1
ATOM 798 C C . ARG A 1 109 ? 14.697 -15.032 -23.057 1.00 78.81 109 ARG A C 1
ATOM 800 O O . ARG A 1 109 ? 14.317 -16.092 -23.547 1.00 78.81 109 ARG A O 1
ATOM 807 N N . HIS A 1 110 ? 14.398 -14.666 -21.812 1.00 73.38 110 HIS A N 1
ATOM 808 C CA . HIS A 1 110 ? 13.638 -15.517 -20.888 1.00 73.38 110 HIS A CA 1
ATOM 809 C C . HIS A 1 110 ? 12.166 -15.134 -20.737 1.00 73.38 110 HIS A C 1
ATOM 811 O O . HIS A 1 110 ? 11.392 -15.944 -20.234 1.00 73.38 110 HIS A O 1
ATOM 817 N N . GLY A 1 111 ? 11.762 -13.980 -21.272 1.00 64.25 111 GLY A N 1
ATOM 818 C CA . GLY A 1 111 ? 10.365 -13.588 -21.388 1.00 64.25 111 GLY A CA 1
ATOM 819 C C . GLY A 1 111 ? 9.758 -13.120 -20.064 1.00 64.25 111 GLY A C 1
ATOM 820 O O . GLY A 1 111 ? 9.587 -13.889 -19.126 1.00 64.25 111 GLY A O 1
ATOM 821 N N . THR A 1 112 ? 9.300 -11.866 -20.070 1.00 64.12 112 THR A N 1
ATOM 822 C CA . THR A 1 112 ? 8.661 -11.133 -18.959 1.00 64.12 112 THR A CA 1
ATOM 823 C C . THR A 1 112 ? 9.612 -10.774 -17.819 1.00 64.12 112 THR A C 1
ATOM 825 O O . THR A 1 112 ? 10.190 -11.640 -17.166 1.00 64.12 112 THR A O 1
ATOM 828 N N . ASP A 1 113 ? 9.706 -9.476 -17.537 1.00 64.56 113 ASP A N 1
ATOM 829 C CA . ASP A 1 113 ? 10.357 -8.965 -16.336 1.00 64.56 113 ASP A CA 1
ATOM 830 C C . ASP A 1 113 ? 9.632 -9.526 -15.100 1.00 64.56 113 ASP A C 1
ATOM 832 O O . ASP A 1 113 ? 8.427 -9.341 -14.934 1.00 64.56 113 ASP A O 1
ATOM 836 N N . GLU A 1 114 ? 10.371 -10.277 -14.284 1.00 67.38 114 GLU A N 1
ATOM 837 C CA . GLU A 1 114 ? 10.037 -10.817 -12.955 1.00 67.38 114 GLU A CA 1
ATOM 838 C C . GLU A 1 114 ? 8.582 -10.617 -12.484 1.00 67.38 114 GLU A C 1
ATOM 840 O O . GLU A 1 114 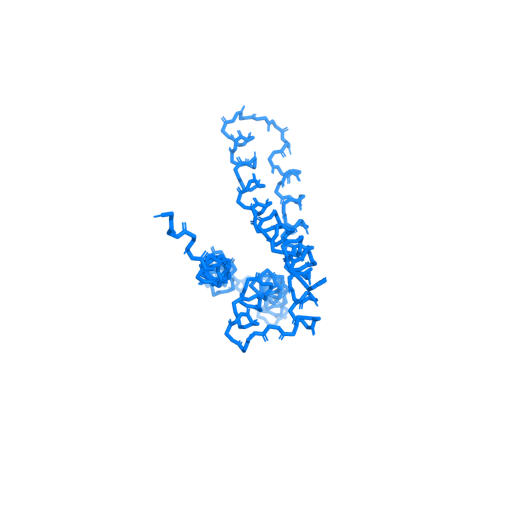? 8.285 -9.713 -11.689 1.00 67.38 114 GLU A O 1
ATOM 845 N N . PRO A 1 115 ? 7.648 -11.504 -12.874 1.00 73.81 115 PRO A N 1
ATOM 846 C CA . PRO A 1 115 ? 6.240 -11.346 -12.520 1.00 73.81 115 PRO A CA 1
ATOM 847 C C . PRO A 1 115 ? 6.007 -11.407 -11.005 1.00 73.81 115 PRO A C 1
ATOM 849 O O . PRO A 1 115 ? 5.004 -10.895 -10.518 1.00 73.81 115 PRO A O 1
ATOM 852 N N . PHE A 1 116 ? 6.927 -11.997 -10.236 1.00 82.25 116 PHE A N 1
ATOM 853 C CA . PHE A 1 116 ? 6.783 -12.167 -8.793 1.00 82.25 116 PHE A CA 1
ATOM 854 C C . PHE A 1 116 ? 6.635 -10.835 -8.042 1.00 82.25 116 PHE A C 1
ATOM 856 O O . PHE A 1 116 ? 5.631 -10.634 -7.357 1.00 82.25 116 PHE A O 1
ATOM 863 N N . PHE A 1 117 ? 7.590 -9.908 -8.184 1.00 82.31 117 PHE A N 1
ATOM 864 C CA . PHE A 1 117 ? 7.544 -8.625 -7.469 1.00 82.31 117 PHE A CA 1
ATOM 865 C C . PHE A 1 117 ? 6.390 -7.746 -7.951 1.00 82.31 117 PHE A C 1
ATOM 867 O O . PHE A 1 117 ? 5.772 -7.042 -7.149 1.00 82.31 117 PHE A O 1
ATOM 874 N N . LEU A 1 118 ? 6.051 -7.844 -9.239 1.00 81.62 118 LEU A N 1
ATOM 875 C CA . LEU A 1 118 ? 4.910 -7.152 -9.823 1.00 81.62 118 LEU A CA 1
ATOM 876 C C . LEU A 1 118 ? 3.587 -7.661 -9.236 1.00 81.62 118 LEU A C 1
ATOM 878 O O . LEU A 1 118 ? 2.777 -6.862 -8.775 1.00 81.62 118 LEU A O 1
ATOM 882 N N . ILE A 1 119 ? 3.377 -8.979 -9.187 1.00 86.06 119 ILE A N 1
ATOM 883 C CA . ILE A 1 119 ? 2.185 -9.589 -8.581 1.00 86.06 119 ILE A CA 1
ATOM 884 C C . ILE A 1 119 ? 2.101 -9.216 -7.100 1.00 86.06 119 ILE A C 1
ATOM 886 O O . ILE A 1 119 ? 1.025 -8.867 -6.605 1.00 86.06 119 ILE A O 1
ATOM 890 N N . LEU A 1 120 ? 3.227 -9.238 -6.383 1.00 86.31 120 LEU A N 1
ATOM 891 C CA . LEU A 1 120 ? 3.241 -8.893 -4.967 1.00 86.31 120 LEU A CA 1
ATOM 892 C C . LEU A 1 120 ? 2.832 -7.430 -4.740 1.00 86.31 120 LEU A C 1
ATOM 894 O O . LEU A 1 120 ? 1.994 -7.148 -3.883 1.00 86.31 120 LEU A O 1
ATOM 898 N N . ALA A 1 121 ? 3.372 -6.504 -5.533 1.00 83.56 121 ALA A N 1
ATOM 899 C CA . ALA A 1 121 ? 3.080 -5.080 -5.414 1.00 83.56 121 ALA A CA 1
ATOM 900 C C . ALA A 1 121 ? 1.675 -4.704 -5.916 1.00 83.56 121 ALA A C 1
ATOM 902 O O . ALA A 1 121 ? 1.033 -3.843 -5.320 1.00 83.56 121 ALA A O 1
ATOM 903 N N . VAL A 1 122 ? 1.188 -5.332 -6.990 1.00 83.00 122 VAL A N 1
ATOM 904 C CA . VAL A 1 122 ? -0.067 -4.952 -7.669 1.00 83.00 122 VAL A CA 1
ATOM 905 C C . VAL A 1 122 ? -1.281 -5.717 -7.145 1.00 83.00 122 VAL A C 1
ATOM 907 O O . VAL A 1 122 ? -2.390 -5.192 -7.188 1.00 83.00 122 VAL A O 1
ATOM 910 N N . ILE A 1 123 ? -1.100 -6.936 -6.635 1.00 86.50 123 ILE A N 1
ATOM 911 C CA . ILE A 1 123 ? -2.206 -7.792 -6.184 1.00 86.50 123 ILE A CA 1
ATOM 912 C C . ILE A 1 123 ? -2.141 -8.007 -4.674 1.00 86.50 123 ILE A C 1
ATOM 914 O O . ILE A 1 123 ? -3.074 -7.647 -3.956 1.00 86.50 123 ILE A O 1
ATOM 918 N N . VAL A 1 124 ? -1.032 -8.550 -4.167 1.00 87.81 124 VAL A N 1
ATOM 919 C CA . VAL A 1 124 ? -0.942 -8.971 -2.759 1.00 87.81 124 VAL A CA 1
ATOM 920 C C . VAL A 1 124 ? -0.996 -7.770 -1.813 1.00 87.81 124 VAL A C 1
ATOM 922 O O . VAL A 1 124 ? -1.802 -7.754 -0.882 1.00 87.81 124 VAL A O 1
ATOM 925 N N . CYS A 1 125 ? -0.188 -6.735 -2.052 1.00 89.38 125 CYS A N 1
ATOM 926 C CA . CYS A 1 125 ? -0.140 -5.568 -1.172 1.00 89.38 125 CYS A CA 1
ATOM 927 C C . CYS A 1 125 ? -1.472 -4.791 -1.120 1.00 89.38 125 CYS A C 1
ATOM 929 O O . CYS A 1 125 ? -1.906 -4.459 -0.012 1.00 89.38 125 CYS A O 1
ATOM 931 N N . PRO A 1 126 ? -2.180 -4.545 -2.242 1.00 85.88 126 PRO A N 1
ATOM 932 C CA . PRO A 1 126 ? -3.504 -3.926 -2.203 1.00 85.88 126 PRO A CA 1
ATOM 933 C C . PRO A 1 126 ? -4.543 -4.759 -1.452 1.00 85.88 126 PRO A C 1
ATOM 935 O O . PRO A 1 126 ? -5.323 -4.197 -0.685 1.00 85.88 126 PRO A O 1
ATOM 938 N N . ILE A 1 127 ? -4.527 -6.090 -1.590 1.00 90.38 127 ILE A N 1
ATOM 939 C CA . ILE A 1 127 ? -5.420 -6.965 -0.814 1.00 90.38 127 ILE A CA 1
ATOM 940 C C . ILE A 1 127 ? -5.131 -6.824 0.684 1.00 90.38 127 ILE A C 1
ATOM 942 O O . ILE A 1 127 ? -6.053 -6.612 1.471 1.00 90.38 127 ILE A O 1
ATOM 946 N N . LEU A 1 128 ? -3.857 -6.874 1.085 1.00 90.69 128 LEU A N 1
ATOM 947 C CA . LEU A 1 128 ? -3.458 -6.687 2.483 1.00 90.69 128 LEU A CA 1
ATOM 948 C C . LEU A 1 128 ? -3.842 -5.301 3.016 1.00 90.69 128 LEU A C 1
ATOM 950 O O . LEU A 1 128 ? -4.286 -5.195 4.160 1.00 90.69 128 LEU A O 1
ATOM 954 N N . PHE A 1 129 ? -3.738 -4.258 2.183 1.00 89.25 129 PHE A N 1
ATOM 955 C CA . PHE A 1 129 ? -4.198 -2.915 2.533 1.00 89.25 129 PHE A CA 1
ATOM 956 C C . PHE A 1 129 ? -5.693 -2.926 2.860 1.00 89.25 129 PHE A C 1
ATOM 958 O O . PHE A 1 129 ? -6.092 -2.517 3.947 1.00 89.25 129 PHE A O 1
ATOM 965 N N . VAL A 1 130 ? -6.513 -3.462 1.951 1.00 88.75 130 VAL A N 1
ATOM 966 C CA . VAL A 1 130 ? -7.973 -3.524 2.100 1.00 88.75 130 VAL A CA 1
ATOM 967 C C . VAL A 1 130 ? -8.369 -4.334 3.334 1.00 88.75 130 VAL A C 1
ATOM 969 O O . VAL A 1 130 ? -9.168 -3.861 4.141 1.00 88.75 130 VAL A O 1
ATOM 972 N N . VAL A 1 131 ? -7.783 -5.518 3.529 1.00 91.50 131 VAL A N 1
ATOM 973 C CA . VAL A 1 131 ? -8.050 -6.366 4.703 1.00 91.50 131 VAL A CA 1
ATOM 974 C C . VAL A 1 131 ? -7.672 -5.643 5.999 1.00 91.50 131 VAL A C 1
ATOM 976 O O . VAL A 1 131 ? -8.446 -5.653 6.957 1.00 91.50 131 VAL A O 1
ATOM 979 N N . GLY A 1 132 ? -6.521 -4.965 6.026 1.00 88.69 132 GLY A N 1
ATOM 980 C CA . GLY A 1 132 ? -6.058 -4.183 7.172 1.00 88.69 132 GLY A CA 1
ATOM 981 C C . GLY A 1 132 ? -6.992 -3.020 7.500 1.00 88.69 132 GLY A C 1
ATOM 982 O O . GLY A 1 132 ? -7.431 -2.853 8.639 1.00 88.69 132 GLY A O 1
ATOM 983 N N . SER A 1 133 ? -7.344 -2.242 6.480 1.00 86.62 133 SER A N 1
ATOM 984 C CA . SER A 1 133 ? -8.231 -1.088 6.586 1.00 86.62 133 SER A CA 1
ATOM 985 C C . SER A 1 133 ? -9.636 -1.471 7.047 1.00 86.62 133 SER A C 1
ATOM 987 O O . SER A 1 133 ? -10.148 -0.880 7.999 1.00 86.62 133 SER A O 1
ATOM 989 N N . ILE A 1 134 ? -10.249 -2.482 6.422 1.00 88.31 134 ILE A N 1
ATOM 990 C CA . ILE A 1 134 ? -11.590 -2.954 6.788 1.00 88.31 134 ILE A CA 1
ATOM 991 C C . ILE A 1 134 ? -11.572 -3.557 8.192 1.00 88.31 134 ILE A C 1
ATOM 993 O O . ILE A 1 134 ? -12.434 -3.225 9.001 1.00 88.31 134 ILE A O 1
ATOM 997 N N . GLY A 1 135 ? -10.580 -4.389 8.523 1.00 85.31 135 GLY A N 1
ATOM 998 C CA . GLY A 1 135 ? -10.462 -4.986 9.854 1.00 85.31 135 GLY A CA 1
ATOM 999 C C . GLY A 1 135 ? -10.339 -3.937 10.963 1.00 85.31 135 GLY A C 1
ATOM 1000 O O . GLY A 1 135 ? -11.015 -4.032 11.991 1.00 85.31 135 GLY A O 1
ATOM 1001 N N . SER A 1 136 ? -9.551 -2.884 10.729 1.00 85.44 136 SER A N 1
ATOM 1002 C CA . SER A 1 136 ? -9.443 -1.744 11.646 1.00 85.44 136 SER A CA 1
ATOM 1003 C C . SER A 1 136 ? -10.777 -0.997 11.796 1.00 85.44 136 SER A C 1
ATOM 1005 O O . SER A 1 136 ? -11.202 -0.694 12.915 1.00 85.44 136 SER A O 1
ATOM 1007 N N . LEU A 1 137 ? -11.485 -0.768 10.686 1.00 84.50 137 LEU A N 1
ATOM 1008 C CA . LEU A 1 137 ? -12.771 -0.072 10.674 1.00 84.50 137 LEU A CA 1
ATOM 1009 C C . LEU A 1 137 ? -13.881 -0.866 11.386 1.00 84.50 137 LEU A C 1
ATOM 1011 O O . LEU A 1 137 ? -14.643 -0.305 12.171 1.00 84.50 137 LEU A O 1
ATOM 1015 N N . VAL A 1 138 ? -13.958 -2.178 11.159 1.00 85.50 138 VAL A N 1
ATOM 1016 C CA . VAL A 1 138 ? -14.951 -3.059 11.795 1.00 85.50 138 VAL A CA 1
ATOM 1017 C C . VAL A 1 138 ? -14.761 -3.092 13.311 1.00 85.50 138 VAL A C 1
ATOM 1019 O O . VAL A 1 138 ? -15.735 -2.975 14.057 1.00 85.50 138 VAL A O 1
ATOM 1022 N N . LEU A 1 139 ? -13.519 -3.194 13.795 1.00 82.25 139 LEU A N 1
ATOM 1023 C CA . LEU A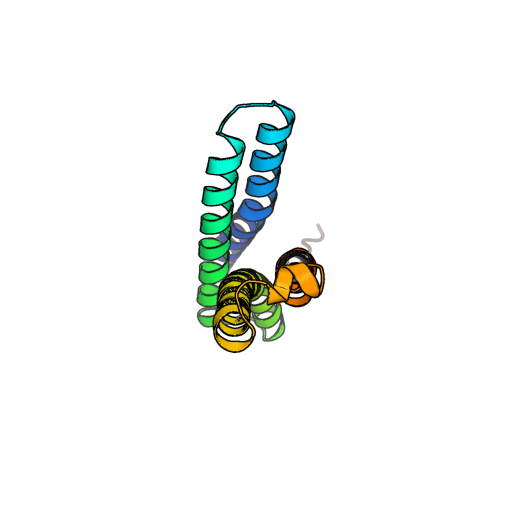 1 139 ? -13.238 -3.160 15.235 1.00 82.25 139 LEU A CA 1
ATOM 1024 C C . LEU A 1 139 ? -13.636 -1.837 15.877 1.00 82.25 139 LEU A C 1
ATOM 1026 O O . LEU A 1 139 ? -14.107 -1.826 17.015 1.00 82.25 139 LEU A O 1
ATOM 1030 N N . TRP A 1 140 ? -13.486 -0.732 15.149 1.00 74.56 140 TRP A N 1
ATOM 1031 C CA . TRP A 1 140 ? -13.931 0.567 15.627 1.00 74.56 140 TRP A CA 1
ATOM 1032 C C . TRP A 1 140 ? -15.445 0.621 15.840 1.00 74.56 140 TRP A C 1
ATOM 1034 O O . TRP A 1 140 ? -15.892 1.118 16.877 1.00 74.56 140 TRP A O 1
ATOM 1044 N N . PHE A 1 141 ? -16.233 0.088 14.903 1.00 79.88 141 PHE A N 1
ATOM 1045 C CA . PHE A 1 141 ? -17.687 0.015 15.061 1.00 79.88 141 PHE A CA 1
ATOM 1046 C C . PHE A 1 141 ? -18.098 -0.960 16.163 1.00 79.88 141 PHE A C 1
ATOM 1048 O O . PHE A 1 141 ? -18.973 -0.631 16.960 1.00 79.88 141 PHE A O 1
ATOM 1055 N N . ARG A 1 142 ? -17.432 -2.115 16.269 1.00 77.56 142 ARG A N 1
ATOM 1056 C CA . ARG A 1 142 ? -17.730 -3.116 17.303 1.00 77.56 142 ARG A CA 1
ATOM 1057 C C . ARG A 1 142 ? -17.471 -2.606 18.721 1.00 77.56 142 ARG A C 1
ATOM 1059 O O . ARG A 1 142 ? -18.195 -2.965 19.639 1.00 77.56 142 ARG A O 1
ATOM 1066 N N . ASN A 1 143 ? -16.456 -1.764 18.907 1.00 68.50 143 ASN A N 1
ATOM 1067 C CA . ASN A 1 143 ? -16.132 -1.192 20.216 1.00 68.50 143 ASN A CA 1
ATOM 1068 C C . ASN A 1 143 ? -17.034 -0.005 20.606 1.00 68.50 143 ASN A C 1
ATOM 1070 O O . ASN A 1 143 ? -16.826 0.596 21.661 1.00 68.50 143 ASN A O 1
ATOM 1074 N N . ARG A 1 144 ? -18.038 0.352 19.793 1.00 59.44 144 ARG A N 1
ATOM 1075 C CA . ARG A 1 144 ? -19.084 1.295 20.199 1.00 59.44 144 ARG A CA 1
ATOM 1076 C C . ARG A 1 144 ? -20.206 0.513 20.885 1.00 59.44 144 ARG A C 1
ATOM 1078 O O . ARG A 1 144 ? -20.739 -0.402 20.262 1.00 59.44 144 ARG A O 1
ATOM 1085 N N . PRO A 1 145 ? -20.623 0.863 22.116 1.00 46.47 145 PRO A N 1
ATOM 1086 C CA . PRO A 1 145 ? -21.878 0.340 22.631 1.00 46.47 145 PRO A CA 1
ATOM 1087 C C . PRO A 1 145 ? -22.985 0.797 21.677 1.00 46.47 145 PRO A C 1
ATOM 1089 O O . PRO A 1 145 ? -23.145 1.999 21.436 1.00 46.47 145 PRO A O 1
ATOM 1092 N N . LEU A 1 146 ? -23.707 -0.158 21.088 1.00 47.69 146 LEU A N 1
ATOM 1093 C CA . LEU A 1 146 ? -24.962 0.126 20.406 1.00 47.69 146 LEU A CA 1
ATOM 1094 C C . LEU A 1 146 ? -25.853 0.811 21.439 1.00 47.69 146 LEU A C 1
ATOM 1096 O O . LEU A 1 146 ? -26.269 0.191 22.414 1.00 47.69 146 LEU A O 1
ATOM 1100 N N . LYS A 1 147 ? -26.091 2.112 21.270 1.00 48.16 147 LYS A N 1
ATOM 1101 C CA . LYS A 1 147 ? -27.087 2.827 22.059 1.00 48.16 147 LYS A CA 1
ATOM 1102 C C . LYS A 1 147 ? -28.453 2.359 21.556 1.00 48.16 147 LYS A C 1
ATOM 1104 O O . LYS A 1 147 ? -29.038 2.995 20.686 1.00 48.16 147 LYS A O 1
ATOM 1109 N N . THR A 1 148 ? -28.908 1.206 22.036 1.00 47.44 148 THR A N 1
ATOM 1110 C CA . THR A 1 148 ? -30.308 0.798 21.923 1.00 47.44 148 THR A CA 1
ATOM 1111 C C . THR A 1 148 ? -31.116 1.806 22.738 1.00 47.44 148 THR A C 1
ATOM 1113 O O . THR A 1 148 ? -30.898 1.920 23.946 1.00 47.44 148 THR A O 1
ATOM 1116 N N . SER A 1 149 ? -31.912 2.628 22.042 1.00 48.94 149 SER A N 1
ATOM 1117 C CA . SER A 1 149 ? -32.935 3.480 22.668 1.00 48.94 149 SER A CA 1
ATOM 1118 C C . SER A 1 149 ? -34.090 2.634 23.170 1.00 48.94 149 SER A C 1
ATOM 1120 O O . SER A 1 149 ? -34.320 1.569 22.554 1.00 48.94 149 SER A O 1
#